Protein AF-A0A842IMQ7-F1 (afdb_monomer_lite)

pLDDT: mean 81.7, std 19.54, range [33.41, 97.62]

Sequence (83 aa):
MWTVRSSPTPEYQAAAPDEGDGNTYTVNVTSPLTGNFECTYLVSGVMIVGKNGLSMTVDFGDGSCDNEAILTYPNGMMETYEL

Secondary structure (DSSP, 8-state):
-------------------STT--EEEEEEEEEEE-TT-SSEEEEEEEEEETTEEEEEEEEES----EEEEE-TTS-EEEEE-

Structure (mmCIF, N/CA/C/O backbone):
data_AF-A0A842IMQ7-F1
#
_entry.id   AF-A0A842IMQ7-F1
#
loop_
_atom_site.group_PDB
_atom_site.id
_atom_site.type_symbol
_atom_site.label_atom_id
_atom_site.label_alt_id
_atom_site.label_comp_id
_atom_site.label_asym_id
_atom_site.label_entity_id
_atom_site.label_seq_id
_atom_site.pdbx_PDB_ins_code
_atom_site.Cartn_x
_atom_site.Cartn_y
_atom_site.Cartn_z
_atom_site.occupancy
_atom_site.B_iso_or_equiv
_atom_site.auth_seq_id
_atom_site.auth_comp_id
_atom_site.auth_asym_id
_atom_site.auth_atom_id
_atom_site.pdbx_PDB_model_num
ATOM 1 N N . MET A 1 1 ? -19.561 -42.690 -1.005 1.00 39.38 1 MET A N 1
ATOM 2 C CA . MET A 1 1 ? -19.921 -41.587 -1.917 1.00 39.38 1 MET A CA 1
ATOM 3 C C . MET A 1 1 ? -19.868 -40.309 -1.098 1.00 39.38 1 MET A C 1
ATOM 5 O O . MET A 1 1 ? -20.745 -40.108 -0.274 1.00 39.38 1 MET A O 1
ATOM 9 N N . TRP A 1 2 ? -18.774 -39.550 -1.191 1.00 33.41 2 TRP A N 1
ATOM 10 C CA . TRP A 1 2 ? -18.579 -38.323 -0.412 1.00 33.41 2 TRP A CA 1
ATOM 11 C C . TRP A 1 2 ? -18.929 -37.130 -1.293 1.00 33.41 2 TRP A C 1
ATOM 13 O O . TRP A 1 2 ? -18.334 -36.945 -2.352 1.00 33.41 2 TRP A O 1
ATOM 23 N N . THR A 1 3 ? -19.929 -36.361 -0.881 1.00 45.28 3 THR A N 1
ATOM 24 C CA . THR A 1 3 ? -20.361 -35.159 -1.591 1.00 45.28 3 THR A CA 1
ATOM 25 C C . THR A 1 3 ? -19.469 -34.003 -1.162 1.00 45.28 3 THR A C 1
ATOM 27 O O . THR A 1 3 ? -19.558 -33.539 -0.027 1.00 45.28 3 THR A O 1
ATOM 30 N N . VAL A 1 4 ? -18.616 -33.524 -2.065 1.00 42.41 4 VAL A N 1
ATOM 31 C CA . VAL A 1 4 ? -17.954 -32.227 -1.902 1.00 42.41 4 VAL A CA 1
ATOM 32 C C . VAL A 1 4 ? -19.011 -31.137 -2.050 1.00 42.41 4 VAL A C 1
ATOM 34 O O . VAL A 1 4 ? -19.529 -30.897 -3.139 1.00 42.41 4 VAL A O 1
ATOM 37 N N . ARG A 1 5 ? -19.379 -30.495 -0.938 1.00 47.28 5 ARG A N 1
ATOM 38 C CA . ARG A 1 5 ? -20.076 -29.209 -0.988 1.00 47.28 5 ARG A CA 1
ATOM 39 C C . ARG A 1 5 ? -19.013 -28.151 -1.235 1.00 47.28 5 ARG A C 1
ATOM 41 O O . ARG A 1 5 ? -18.212 -27.866 -0.352 1.00 47.28 5 ARG A O 1
ATOM 48 N N . SER A 1 6 ? -18.989 -27.606 -2.445 1.00 46.66 6 SER A N 1
ATOM 49 C CA . SER A 1 6 ? -18.311 -26.345 -2.715 1.00 46.66 6 SER A CA 1
ATOM 50 C C . SER A 1 6 ? -18.994 -25.276 -1.867 1.00 46.66 6 SER A C 1
ATOM 52 O O . SER A 1 6 ? -20.112 -24.868 -2.181 1.00 46.66 6 SER A O 1
ATOM 54 N N . SER A 1 7 ? -18.360 -24.875 -0.772 1.00 49.50 7 SER A N 1
ATOM 55 C CA . SER A 1 7 ? -18.691 -23.628 -0.094 1.00 49.50 7 SER A CA 1
ATOM 56 C C . SER A 1 7 ? -18.107 -22.502 -0.943 1.00 49.50 7 SER A C 1
ATOM 58 O O . SER A 1 7 ? -16.883 -22.420 -1.048 1.00 49.50 7 SER A O 1
ATOM 60 N N . PRO A 1 8 ? -18.917 -21.660 -1.604 1.00 67.88 8 PRO A N 1
ATOM 61 C CA . PRO A 1 8 ? -18.419 -20.37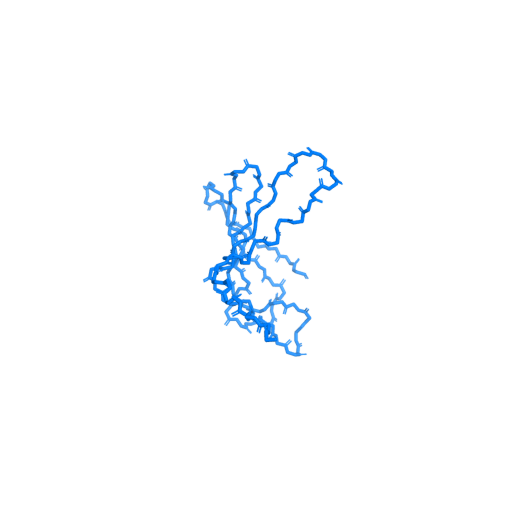2 -2.027 1.00 67.88 8 PRO A CA 1
ATOM 62 C C . PRO A 1 8 ? -18.401 -19.464 -0.799 1.00 67.88 8 PRO A C 1
ATOM 64 O O . PRO A 1 8 ? -19.245 -19.602 0.086 1.00 67.88 8 PRO A O 1
ATOM 67 N N . THR A 1 9 ? -17.503 -18.488 -0.833 1.00 53.31 9 THR A N 1
ATOM 68 C CA . THR A 1 9 ? -17.370 -17.346 0.084 1.00 53.31 9 THR A CA 1
ATOM 69 C C . THR A 1 9 ? -16.461 -17.588 1.293 1.00 53.31 9 THR A C 1
ATOM 71 O O . THR A 1 9 ? -16.340 -18.726 1.748 1.00 53.31 9 THR A O 1
ATOM 74 N N . PRO A 1 10 ? -15.917 -16.523 1.904 1.00 49.22 10 PRO A N 1
ATOM 75 C CA . PRO A 1 10 ? -15.571 -15.189 1.381 1.00 49.22 10 PRO A CA 1
ATOM 76 C C . PRO A 1 10 ? -14.183 -14.733 1.892 1.00 49.22 10 PRO A C 1
ATOM 78 O O . PRO A 1 10 ? -13.560 -15.413 2.692 1.00 49.22 10 PRO A O 1
ATOM 81 N N . GLU A 1 11 ? -13.730 -13.560 1.447 1.00 46.28 11 GLU A N 1
ATOM 82 C CA . GLU A 1 11 ? -12.805 -12.691 2.195 1.00 46.28 11 GLU A CA 1
ATOM 83 C C . GLU A 1 11 ? -11.433 -13.274 2.576 1.00 46.28 11 GLU A C 1
ATOM 85 O O . GLU A 1 11 ? -11.238 -13.965 3.573 1.00 46.28 11 GLU A O 1
ATOM 90 N N . TYR A 1 12 ? -10.419 -12.826 1.835 1.00 43.34 12 TYR A N 1
ATOM 91 C CA . TYR A 1 12 ? -9.077 -12.625 2.371 1.00 43.34 12 TYR A CA 1
ATOM 92 C C . TYR A 1 12 ? -9.148 -11.572 3.496 1.00 43.34 12 TYR A C 1
ATOM 94 O O . TYR A 1 12 ? -8.777 -10.420 3.325 1.00 43.34 12 TYR A O 1
ATOM 102 N N . GLN A 1 13 ? -9.715 -11.938 4.640 1.00 45.62 13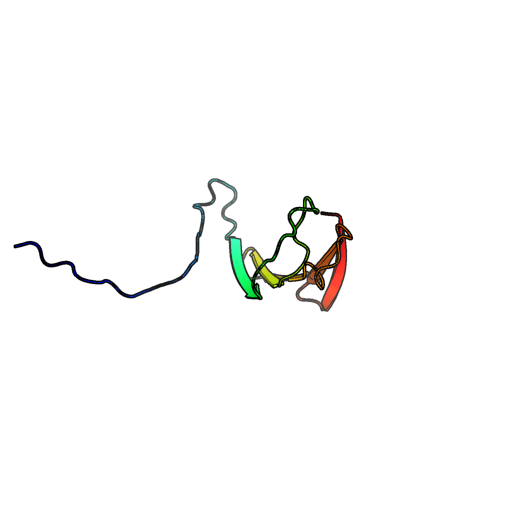 GLN A N 1
ATOM 103 C CA . GLN A 1 13 ? -9.567 -11.219 5.894 1.00 45.62 13 GLN A CA 1
ATOM 104 C C . GLN A 1 13 ? -8.848 -12.173 6.834 1.00 45.62 13 GLN A C 1
ATOM 106 O O . GLN A 1 13 ? -9.452 -12.886 7.633 1.00 45.62 13 GLN A O 1
ATOM 111 N N . ALA A 1 14 ? -7.522 -12.206 6.710 1.00 43.00 14 ALA A N 1
ATOM 112 C CA . ALA A 1 14 ? -6.681 -12.692 7.786 1.00 43.00 14 ALA A CA 1
ATOM 113 C C . ALA A 1 14 ? -6.769 -11.674 8.934 1.00 43.00 14 ALA A C 1
ATOM 115 O O . ALA A 1 14 ? -5.890 -10.838 9.106 1.00 43.00 14 ALA A O 1
ATOM 116 N N . ALA A 1 15 ? -7.862 -11.709 9.698 1.00 47.62 15 ALA A N 1
ATOM 117 C CA . ALA A 1 15 ? -7.855 -11.167 11.044 1.00 47.62 15 ALA A CA 1
ATOM 118 C C . ALA A 1 15 ? -7.016 -12.143 11.874 1.00 47.62 15 ALA A C 1
ATOM 120 O O . ALA A 1 15 ? -7.503 -13.191 12.307 1.00 47.62 15 ALA A O 1
ATOM 121 N N . ALA A 1 16 ? -5.720 -11.858 12.007 1.00 52.94 16 ALA A N 1
ATOM 122 C CA . ALA A 1 16 ? -4.920 -12.517 13.024 1.00 52.94 16 ALA A CA 1
ATOM 123 C C . ALA A 1 16 ? -5.595 -12.233 14.380 1.00 52.94 16 ALA A C 1
ATOM 125 O O . ALA A 1 16 ? -5.971 -11.087 14.625 1.00 52.94 16 ALA A O 1
ATOM 126 N N . PRO A 1 17 ? -5.826 -13.236 15.244 1.00 46.69 17 PRO A N 1
ATOM 127 C CA . PRO A 1 17 ? -6.272 -12.956 16.598 1.00 46.69 17 PRO A CA 1
ATOM 128 C C . PRO A 1 17 ? -5.147 -12.188 17.299 1.00 46.69 17 PRO A C 1
ATOM 130 O O . PRO A 1 17 ? -4.094 -12.752 17.588 1.00 46.69 17 PRO A O 1
ATOM 133 N N . ASP A 1 18 ? -5.351 -10.888 17.503 1.00 56.69 18 ASP A N 1
ATOM 134 C CA . ASP A 1 18 ? -4.416 -10.019 18.205 1.00 56.69 18 ASP A CA 1
ATOM 135 C C . ASP A 1 18 ? -4.308 -10.475 19.672 1.00 56.69 18 ASP A C 1
ATOM 137 O O . ASP A 1 18 ? -5.129 -10.127 20.524 1.00 56.69 18 ASP A O 1
ATOM 141 N N . GLU A 1 19 ? -3.287 -11.271 19.995 1.00 61.69 19 GLU A N 1
ATOM 142 C CA . GLU A 1 19 ? -2.823 -11.442 21.374 1.00 61.69 19 GLU A CA 1
ATOM 143 C C . GLU A 1 19 ? -2.111 -10.149 21.816 1.00 61.69 19 GLU A C 1
ATOM 145 O O . GLU A 1 19 ? -0.888 -10.083 21.888 1.00 61.69 19 GLU A O 1
ATOM 150 N N . GLY A 1 20 ? -2.872 -9.075 22.057 1.00 58.94 20 GLY A N 1
ATOM 151 C CA . GLY A 1 20 ? -2.315 -7.804 22.527 1.00 58.94 20 GLY A CA 1
ATOM 152 C C . GLY A 1 20 ? -3.261 -6.608 22.405 1.00 58.94 20 GLY A C 1
ATOM 153 O O . GLY A 1 20 ? -3.771 -6.290 21.337 1.00 58.94 20 GLY A O 1
ATOM 154 N N . ASP A 1 21 ? -3.468 -5.909 23.520 1.00 64.62 21 ASP A N 1
ATOM 155 C CA . ASP A 1 21 ? -4.021 -4.548 23.646 1.00 64.62 21 ASP A CA 1
ATOM 156 C C . ASP A 1 21 ? -5.471 -4.263 23.201 1.00 64.62 21 ASP A C 1
ATOM 158 O O . ASP A 1 21 ? -5.945 -3.144 23.396 1.00 64.62 21 ASP A O 1
ATOM 162 N N . GLY A 1 22 ? -6.215 -5.232 22.655 1.00 73.06 22 GLY A N 1
ATOM 163 C CA . GLY A 1 22 ? -7.621 -5.033 22.257 1.00 73.06 22 GLY A CA 1
ATOM 164 C C . GLY A 1 22 ? -7.803 -4.104 21.051 1.00 73.06 22 GLY A C 1
ATOM 165 O O . GLY A 1 22 ? -8.905 -3.612 20.805 1.00 73.06 22 GLY A O 1
ATOM 166 N N . ASN A 1 23 ? -6.725 -3.858 20.305 1.00 78.56 23 ASN A N 1
ATOM 167 C CA . ASN A 1 23 ? -6.784 -3.135 19.045 1.00 78.56 23 ASN A CA 1
ATOM 168 C C . ASN A 1 23 ? -7.254 -4.079 17.936 1.00 78.56 23 ASN A C 1
ATOM 170 O O . ASN A 1 23 ? -6.850 -5.233 17.909 1.00 78.56 23 ASN A O 1
ATOM 174 N N . THR A 1 24 ? -8.079 -3.589 17.014 1.00 80.94 24 THR A N 1
ATOM 175 C CA . THR A 1 24 ? -8.464 -4.341 15.812 1.00 80.94 24 THR A CA 1
ATOM 176 C C . THR A 1 24 ? -7.719 -3.789 14.614 1.00 80.94 24 THR A C 1
ATOM 178 O O . THR A 1 24 ? -7.853 -2.598 14.304 1.00 80.94 24 THR A O 1
ATOM 181 N N . TYR A 1 25 ? -6.983 -4.659 13.926 1.00 86.00 25 TYR A N 1
ATOM 182 C CA . TYR A 1 25 ? -6.312 -4.333 12.675 1.00 86.00 25 TYR A CA 1
ATOM 183 C C . TYR A 1 25 ? -7.056 -4.928 11.478 1.00 86.00 25 TYR A C 1
ATOM 185 O O . TYR A 1 25 ? -7.555 -6.049 11.522 1.00 86.00 25 TYR A O 1
ATOM 193 N N . THR A 1 26 ? -7.140 -4.163 10.392 1.00 88.88 26 THR A N 1
ATOM 194 C CA . THR A 1 26 ? -7.691 -4.626 9.111 1.00 88.88 26 THR A CA 1
ATOM 195 C C . THR A 1 26 ? -6.727 -4.267 7.995 1.00 88.88 26 THR A C 1
ATOM 197 O O . THR A 1 26 ? -6.091 -3.216 8.035 1.00 88.88 26 THR A O 1
ATOM 200 N N . VAL A 1 27 ? -6.607 -5.137 6.999 1.00 91.50 27 VAL A N 1
ATOM 201 C CA . VAL A 1 27 ? -5.800 -4.884 5.804 1.00 91.50 27 VAL A CA 1
ATOM 202 C C . VAL A 1 27 ? -6.654 -5.213 4.594 1.00 91.50 27 VAL A C 1
ATOM 204 O O . VAL A 1 27 ? -7.162 -6.326 4.478 1.00 91.50 27 VAL A O 1
ATOM 207 N N . ASN A 1 28 ? -6.816 -4.246 3.698 1.00 92.69 28 ASN A N 1
ATOM 208 C CA . ASN A 1 28 ? -7.550 -4.411 2.452 1.00 92.69 28 ASN A CA 1
ATOM 209 C C . ASN A 1 28 ? -6.670 -4.000 1.270 1.00 92.69 28 ASN A C 1
ATOM 211 O O . ASN A 1 28 ? -6.299 -2.837 1.149 1.00 92.69 28 ASN A O 1
ATOM 215 N N . VAL A 1 29 ? -6.344 -4.945 0.393 1.00 93.88 29 VAL A N 1
ATOM 216 C CA . VAL A 1 29 ? -5.519 -4.692 -0.794 1.00 93.88 29 VAL A CA 1
ATOM 217 C C . VAL A 1 29 ? -6.429 -4.236 -1.932 1.00 93.88 29 VAL A C 1
ATOM 219 O O . VAL A 1 29 ? -7.242 -5.014 -2.426 1.00 93.88 29 VAL A O 1
ATOM 222 N N . THR A 1 30 ? -6.312 -2.972 -2.340 1.00 95.31 30 THR A N 1
ATOM 223 C CA . THR A 1 30 ? -7.143 -2.379 -3.402 1.00 95.31 30 THR A CA 1
ATOM 224 C C . THR A 1 30 ? -6.499 -2.505 -4.779 1.00 95.31 30 THR A C 1
ATOM 226 O O . THR A 1 30 ? -7.216 -2.652 -5.769 1.00 95.31 30 THR A O 1
ATOM 229 N N . SER A 1 31 ? -5.166 -2.520 -4.829 1.00 93.56 31 SER A N 1
ATOM 230 C CA . SER A 1 31 ? -4.374 -2.783 -6.033 1.00 93.56 31 SER A CA 1
ATOM 231 C C . SER A 1 31 ? -3.335 -3.867 -5.742 1.00 93.56 31 SER A C 1
ATOM 233 O O . SER A 1 31 ? -2.733 -3.827 -4.667 1.00 93.56 31 SER A O 1
ATOM 235 N N . PRO A 1 32 ? -3.093 -4.819 -6.667 1.00 94.81 32 PRO A N 1
ATOM 236 C CA . PRO A 1 32 ? -2.138 -5.903 -6.452 1.00 94.81 32 PRO A CA 1
ATOM 237 C C . PRO A 1 32 ? -0.770 -5.391 -6.004 1.00 94.81 32 PRO A C 1
ATOM 239 O O . PRO A 1 32 ? -0.191 -4.518 -6.648 1.00 94.81 32 PRO A O 1
ATOM 242 N N . LEU A 1 33 ? -0.261 -5.960 -4.913 1.00 94.19 33 LEU A N 1
ATOM 243 C CA . LEU A 1 33 ? 1.085 -5.680 -4.430 1.00 94.19 33 LEU A CA 1
ATOM 244 C C . LEU A 1 33 ? 2.088 -6.424 -5.310 1.00 94.19 33 LEU A C 1
ATOM 246 O O . LEU A 1 33 ? 2.006 -7.647 -5.444 1.00 94.19 33 LEU A O 1
ATOM 250 N N . THR A 1 34 ? 3.020 -5.689 -5.907 1.00 93.81 34 THR A N 1
ATOM 251 C CA . THR A 1 34 ? 4.025 -6.240 -6.817 1.00 93.81 34 THR A CA 1
ATOM 252 C C . THR A 1 34 ? 5.414 -6.013 -6.242 1.00 93.81 34 THR A C 1
ATOM 254 O O . THR A 1 34 ? 5.769 -4.903 -5.852 1.00 93.81 34 THR A O 1
ATOM 257 N N . GLY A 1 35 ? 6.208 -7.080 -6.199 1.00 92.56 35 GLY A N 1
ATOM 258 C CA . GLY A 1 35 ? 7.643 -7.021 -5.938 1.00 92.56 35 GLY A CA 1
ATOM 259 C C . GLY A 1 35 ? 8.433 -7.307 -7.212 1.00 92.56 35 GLY A C 1
ATOM 260 O O . GLY A 1 35 ? 7.939 -7.975 -8.123 1.00 92.56 35 GLY A O 1
ATOM 261 N N . ASN A 1 36 ? 9.671 -6.826 -7.259 1.00 89.50 36 ASN A N 1
ATOM 262 C CA . ASN A 1 36 ? 10.641 -7.162 -8.299 1.00 89.50 36 ASN A CA 1
ATOM 263 C C . ASN A 1 36 ? 11.714 -8.087 -7.696 1.00 89.50 36 ASN A C 1
ATOM 265 O O . ASN A 1 36 ? 12.137 -7.867 -6.571 1.00 89.50 36 ASN A O 1
ATOM 269 N N . PHE A 1 37 ? 12.188 -9.099 -8.428 1.00 89.88 37 PHE A N 1
ATOM 270 C CA . PHE A 1 37 ? 13.283 -9.973 -7.976 1.00 89.88 37 PHE A CA 1
ATOM 271 C C . PHE A 1 37 ? 14.602 -9.227 -7.730 1.00 89.88 37 PHE A C 1
ATOM 273 O O . PHE A 1 37 ? 15.450 -9.716 -6.988 1.00 89.88 37 PHE A O 1
ATOM 280 N N . GLU A 1 38 ? 14.777 -8.065 -8.355 1.00 91.38 38 GLU A N 1
ATOM 281 C CA . GLU A 1 38 ? 15.947 -7.202 -8.176 1.00 91.38 38 GLU A CA 1
ATOM 282 C C . GLU A 1 38 ? 15.799 -6.226 -6.991 1.00 91.38 38 GLU A C 1
ATOM 284 O O . GLU A 1 38 ? 16.769 -5.558 -6.640 1.00 91.38 38 GLU A O 1
ATOM 289 N N . CYS A 1 39 ? 14.621 -6.164 -6.352 1.00 90.56 39 CYS A N 1
ATOM 290 C CA . CYS A 1 39 ? 14.319 -5.264 -5.235 1.00 90.56 39 CYS A CA 1
ATOM 291 C C . CYS A 1 39 ? 13.905 -6.042 -3.986 1.00 90.56 39 CYS A C 1
ATOM 293 O O . CYS A 1 39 ? 13.118 -6.983 -4.039 1.00 90.56 39 CYS A O 1
ATOM 295 N N . THR A 1 40 ? 14.401 -5.617 -2.828 1.00 92.06 40 THR A N 1
ATOM 296 C CA . THR A 1 40 ? 14.083 -6.260 -1.541 1.00 92.06 40 THR A CA 1
ATOM 297 C C . THR A 1 40 ? 12.667 -5.930 -1.048 1.00 92.06 40 THR A C 1
ATOM 299 O O . THR A 1 40 ? 12.115 -6.657 -0.225 1.00 92.06 40 THR A O 1
ATOM 302 N N . TYR A 1 41 ? 12.079 -4.846 -1.551 1.00 91.75 41 TYR A N 1
ATOM 303 C CA . TYR A 1 41 ? 10.796 -4.287 -1.128 1.00 91.75 41 TYR A CA 1
ATOM 304 C C . TYR A 1 41 ? 9.741 -4.350 -2.241 1.00 91.75 41 TYR A C 1
ATOM 306 O O . TYR A 1 41 ? 10.029 -4.651 -3.404 1.00 91.75 41 TYR A O 1
ATOM 314 N N . LEU A 1 42 ? 8.489 -4.091 -1.856 1.00 92.56 42 LEU A N 1
ATOM 315 C CA . LEU A 1 42 ? 7.388 -3.907 -2.797 1.00 92.56 42 LEU A CA 1
ATOM 316 C C . LEU A 1 42 ? 7.617 -2.621 -3.591 1.00 92.56 42 LEU A C 1
ATOM 318 O O . LEU A 1 42 ? 7.998 -1.612 -3.012 1.00 92.56 42 LEU A O 1
ATOM 322 N N . VAL A 1 43 ? 7.385 -2.687 -4.898 1.00 95.19 43 VAL A N 1
ATOM 323 C CA . VAL A 1 43 ? 7.641 -1.579 -5.833 1.00 95.19 43 VAL A CA 1
ATOM 324 C C . VAL A 1 43 ? 6.356 -0.942 -6.353 1.00 95.19 43 VAL A C 1
ATOM 326 O O . VAL A 1 43 ? 6.397 0.113 -6.973 1.00 95.19 43 VAL A O 1
ATOM 329 N N . SER A 1 44 ? 5.209 -1.611 -6.188 1.00 95.19 44 SER A N 1
ATOM 330 C CA . SER A 1 44 ? 3.909 -1.043 -6.541 1.00 95.19 44 SER A CA 1
ATOM 331 C C . SER A 1 44 ? 2.744 -1.751 -5.862 1.00 95.19 44 SER A C 1
ATOM 333 O O . SER A 1 44 ? 2.860 -2.875 -5.360 1.00 95.19 44 SER A O 1
ATOM 335 N N . GLY A 1 45 ? 1.596 -1.079 -5.878 1.00 95.81 45 GLY A N 1
ATOM 336 C CA . GLY A 1 45 ? 0.345 -1.562 -5.308 1.00 95.81 45 GLY A CA 1
ATOM 337 C C . GLY A 1 45 ? -0.162 -0.648 -4.202 1.00 95.81 45 GLY A C 1
ATOM 338 O O . GLY A 1 45 ? 0.542 0.236 -3.725 1.00 95.81 45 GLY A O 1
ATOM 339 N N . VAL A 1 46 ? -1.414 -0.859 -3.804 1.00 96.50 46 VAL A N 1
ATOM 340 C CA . VAL A 1 46 ? -2.091 -0.010 -2.822 1.00 96.50 46 VAL A CA 1
ATOM 341 C C . VAL A 1 46 ? -2.841 -0.895 -1.846 1.00 96.50 46 VAL A C 1
ATOM 343 O O . VAL A 1 46 ? -3.590 -1.795 -2.241 1.00 96.50 46 VAL A O 1
ATOM 346 N N . MET A 1 47 ? -2.654 -0.623 -0.560 1.00 95.38 47 MET A N 1
ATOM 347 C CA . MET A 1 47 ? -3.425 -1.245 0.506 1.00 95.38 47 MET A CA 1
ATOM 348 C C . MET A 1 47 ? -3.974 -0.202 1.469 1.00 95.38 47 MET A C 1
ATOM 350 O O . MET A 1 47 ? -3.405 0.866 1.670 1.00 95.38 47 MET A O 1
ATOM 354 N N . ILE A 1 48 ? -5.093 -0.536 2.093 1.00 95.31 48 ILE A N 1
ATOM 355 C CA . ILE A 1 48 ? -5.713 0.238 3.154 1.00 95.31 48 ILE A CA 1
ATOM 356 C C . ILE A 1 48 ? -5.489 -0.524 4.452 1.00 95.31 48 ILE A C 1
ATOM 358 O O . ILE A 1 48 ? -5.905 -1.677 4.578 1.00 95.31 48 ILE A O 1
ATOM 362 N N . VAL A 1 49 ? -4.845 0.127 5.414 1.00 92.75 49 VAL A N 1
ATOM 363 C CA . VAL A 1 49 ? -4.598 -0.415 6.749 1.00 92.75 49 VAL A CA 1
ATOM 364 C C . VAL A 1 49 ? -5.512 0.292 7.732 1.00 92.75 49 VAL A C 1
ATOM 366 O O . VAL A 1 49 ? -5.463 1.513 7.879 1.00 92.75 49 VAL A O 1
ATOM 369 N N . GLY A 1 50 ? -6.363 -0.476 8.401 1.00 90.31 50 GLY A N 1
ATOM 370 C CA . GLY A 1 50 ? -7.248 0.010 9.443 1.00 90.31 50 GLY A CA 1
ATOM 371 C C . GLY A 1 50 ? -6.759 -0.354 10.838 1.00 90.31 50 GLY A C 1
ATOM 372 O O . GLY A 1 50 ? -6.327 -1.480 11.065 1.00 90.31 50 GLY A O 1
ATOM 373 N N . LYS A 1 51 ? -6.887 0.579 11.782 1.00 87.31 51 LYS A N 1
ATOM 374 C CA . LYS A 1 51 ? -6.681 0.383 13.219 1.00 87.31 51 LYS A CA 1
ATOM 375 C C . LYS A 1 51 ? -7.843 1.013 13.982 1.00 87.31 51 LYS A C 1
ATOM 377 O O . LYS A 1 51 ? -8.067 2.217 13.878 1.00 87.31 51 LYS A O 1
ATOM 382 N N . ASN A 1 52 ? -8.580 0.217 14.757 1.00 87.38 52 ASN A N 1
ATOM 383 C CA . ASN A 1 52 ? -9.697 0.678 15.601 1.00 87.38 52 ASN A CA 1
ATOM 384 C C . ASN A 1 52 ? -10.739 1.540 14.855 1.00 87.38 52 ASN A C 1
ATOM 386 O O . ASN A 1 52 ? -11.243 2.526 15.390 1.00 87.38 52 ASN A O 1
ATOM 390 N N . GLY A 1 53 ? -11.037 1.192 13.599 1.00 84.00 53 GLY A N 1
ATOM 391 C CA . GLY A 1 53 ? -12.002 1.908 12.754 1.00 84.00 53 GLY A CA 1
ATOM 392 C C . GLY A 1 53 ? -11.455 3.133 12.009 1.00 84.00 53 GLY A C 1
ATOM 393 O O . GLY A 1 53 ? -12.179 3.709 11.203 1.00 84.00 53 GLY A O 1
ATOM 394 N N . LEU A 1 54 ? -10.194 3.519 12.222 1.00 88.62 54 LEU A N 1
ATOM 395 C CA . LEU A 1 54 ? -9.493 4.508 11.395 1.00 88.62 54 LEU A CA 1
ATOM 396 C C . LEU A 1 54 ? -8.702 3.798 10.304 1.00 88.62 54 LEU A C 1
ATOM 398 O O . LEU A 1 54 ? -8.070 2.792 10.597 1.00 88.62 54 LEU A O 1
ATOM 402 N N . SER A 1 55 ? -8.688 4.328 9.082 1.00 92.81 55 SER A N 1
ATOM 403 C CA . SER A 1 55 ? -7.985 3.726 7.943 1.00 92.81 55 SER A CA 1
ATOM 404 C C . SER A 1 55 ? -6.986 4.684 7.302 1.00 92.81 55 SER A C 1
ATOM 406 O O . SER A 1 55 ? -7.344 5.814 6.982 1.00 92.81 55 SER A O 1
ATOM 408 N N . MET A 1 56 ? -5.767 4.217 7.056 1.00 95.44 56 MET A N 1
ATOM 409 C CA . MET A 1 56 ? -4.769 4.899 6.231 1.00 95.44 56 MET A CA 1
ATOM 410 C C . MET A 1 56 ? -4.540 4.130 4.932 1.00 95.44 56 MET A C 1
ATOM 412 O O . MET A 1 56 ? -4.763 2.921 4.878 1.00 95.44 56 MET A O 1
ATOM 416 N N . THR A 1 57 ? -4.090 4.828 3.897 1.00 97.06 57 THR A N 1
ATOM 417 C CA . THR A 1 57 ? -3.679 4.204 2.633 1.00 97.06 57 THR A CA 1
ATOM 418 C C . THR A 1 57 ? -2.163 4.124 2.582 1.00 97.06 57 THR A C 1
ATOM 420 O O . THR A 1 57 ? -1.494 5.073 2.982 1.00 97.06 57 THR A O 1
ATOM 423 N N . VAL A 1 58 ? -1.643 3.007 2.092 1.00 96.94 58 VAL A N 1
ATOM 424 C CA . VAL A 1 58 ? -0.226 2.789 1.808 1.00 96.94 58 VAL A CA 1
ATOM 425 C C . VAL A 1 58 ? -0.099 2.542 0.312 1.00 96.94 58 VAL A C 1
ATOM 427 O O . VAL A 1 58 ? -0.680 1.580 -0.198 1.00 96.94 58 VAL A O 1
ATOM 430 N N . ASP A 1 59 ? 0.613 3.428 -0.374 1.00 97.12 59 ASP A N 1
ATOM 431 C CA . ASP A 1 59 ? 0.947 3.324 -1.794 1.00 97.12 59 ASP A CA 1
ATOM 432 C C . ASP A 1 59 ? 2.435 2.981 -1.930 1.00 97.12 59 ASP A C 1
ATOM 434 O O . ASP A 1 59 ? 3.281 3.696 -1.397 1.00 97.12 59 ASP A O 1
ATOM 438 N N . PHE A 1 60 ? 2.742 1.868 -2.595 1.00 95.69 60 PHE A N 1
ATOM 439 C CA . PHE A 1 60 ? 4.105 1.357 -2.771 1.00 95.69 60 PHE A CA 1
ATOM 440 C C . PHE A 1 60 ? 4.798 1.887 -4.032 1.00 95.69 60 PHE A C 1
ATOM 442 O O . PHE A 1 60 ? 5.887 1.426 -4.350 1.00 95.69 60 PHE A O 1
ATOM 449 N N . GLY A 1 61 ? 4.167 2.800 -4.774 1.00 94.00 61 GLY A N 1
ATOM 450 C CA . GLY A 1 61 ? 4.762 3.424 -5.949 1.00 94.00 61 GLY A CA 1
ATOM 451 C C . GLY A 1 61 ? 4.349 2.785 -7.275 1.00 94.00 61 GLY A C 1
ATOM 452 O O . GLY A 1 61 ? 3.328 2.097 -7.398 1.00 94.00 61 GLY A O 1
ATOM 453 N N . ASP A 1 62 ? 5.132 3.068 -8.314 1.00 92.75 62 ASP A N 1
ATOM 454 C CA . ASP A 1 62 ? 4.780 2.817 -9.716 1.00 92.75 62 ASP A CA 1
ATOM 455 C C . ASP A 1 62 ? 5.529 1.641 -10.368 1.00 92.75 62 ASP A C 1
ATOM 457 O O . ASP A 1 62 ? 5.307 1.329 -11.541 1.00 92.75 62 ASP A O 1
ATOM 461 N N . GLY A 1 63 ? 6.379 0.952 -9.609 1.00 91.44 63 GLY A N 1
ATOM 462 C CA . GLY A 1 63 ? 7.267 -0.111 -10.076 1.00 91.44 63 GLY A CA 1
ATOM 463 C C . GLY A 1 63 ? 8.750 0.246 -9.969 1.00 91.44 63 GLY A C 1
ATOM 464 O O . GLY A 1 63 ? 9.594 -0.616 -10.230 1.00 91.44 63 GLY A O 1
ATOM 465 N N . SER A 1 64 ? 9.068 1.484 -9.590 1.00 93.44 64 SER A N 1
ATOM 466 C CA . SER A 1 64 ? 10.432 1.936 -9.324 1.00 93.44 64 SER A CA 1
ATOM 467 C C . SER A 1 64 ? 11.028 1.269 -8.078 1.00 93.44 64 SER A C 1
ATOM 469 O O . SER A 1 64 ? 10.341 0.945 -7.115 1.00 93.44 64 SER A O 1
ATOM 471 N N . CYS A 1 65 ? 12.337 1.023 -8.117 1.00 92.94 65 CYS A N 1
ATOM 472 C CA . CYS A 1 65 ? 13.085 0.470 -6.991 1.00 92.94 65 CYS A CA 1
ATOM 473 C C . CYS A 1 65 ? 13.665 1.622 -6.159 1.00 92.94 65 CYS A C 1
ATOM 475 O O . CYS A 1 65 ? 14.836 1.966 -6.327 1.00 92.94 65 CYS A O 1
ATOM 477 N N . ASP A 1 66 ? 12.834 2.269 -5.341 1.00 91.94 66 ASP A N 1
ATOM 478 C CA . ASP A 1 66 ? 13.185 3.493 -4.603 1.00 91.94 66 ASP A CA 1
ATOM 479 C C . ASP A 1 66 ? 13.005 3.400 -3.081 1.00 91.94 66 ASP A C 1
ATOM 481 O O . ASP A 1 66 ? 13.190 4.390 -2.390 1.00 91.94 66 ASP A O 1
ATOM 485 N N . ASN A 1 67 ? 12.702 2.210 -2.553 1.00 93.44 67 ASN A N 1
ATOM 486 C CA . ASN A 1 67 ? 12.496 1.913 -1.132 1.00 93.44 67 ASN A CA 1
ATOM 487 C C . ASN A 1 67 ? 11.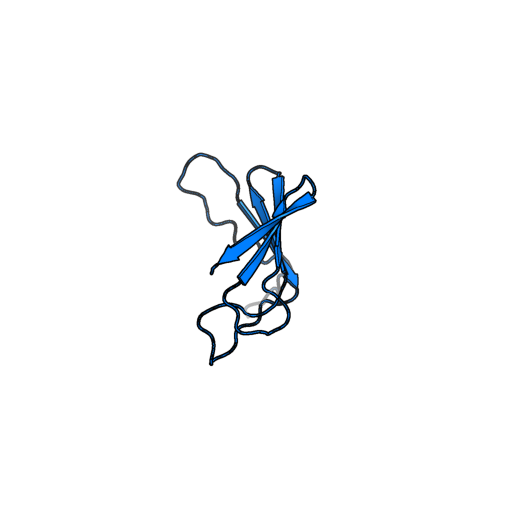516 2.858 -0.433 1.00 93.44 67 ASN A C 1
ATOM 489 O O . ASN A 1 67 ? 11.603 3.013 0.782 1.00 93.44 67 ASN A O 1
ATOM 493 N N . GLU A 1 68 ? 10.587 3.462 -1.167 1.00 94.56 68 GLU A N 1
ATOM 494 C CA . GLU A 1 68 ? 9.657 4.449 -0.642 1.00 94.56 68 GLU A CA 1
ATOM 495 C C . GLU A 1 68 ? 8.218 3.925 -0.682 1.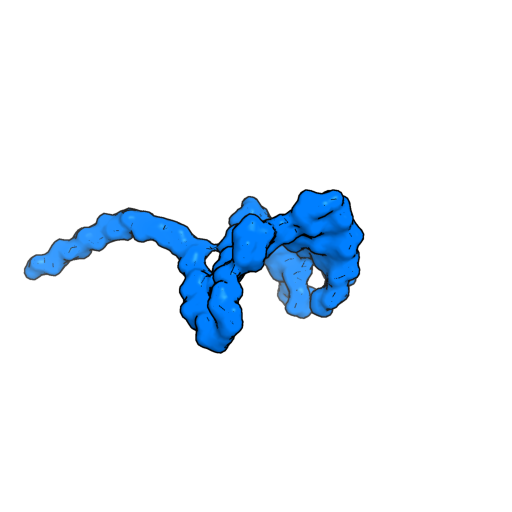00 94.56 68 GLU A C 1
ATOM 497 O O . GLU A 1 68 ? 7.785 3.234 -1.602 1.00 94.56 68 GLU A O 1
ATOM 502 N N . ALA A 1 69 ? 7.444 4.274 0.341 1.00 95.88 69 ALA A N 1
ATOM 503 C CA . ALA A 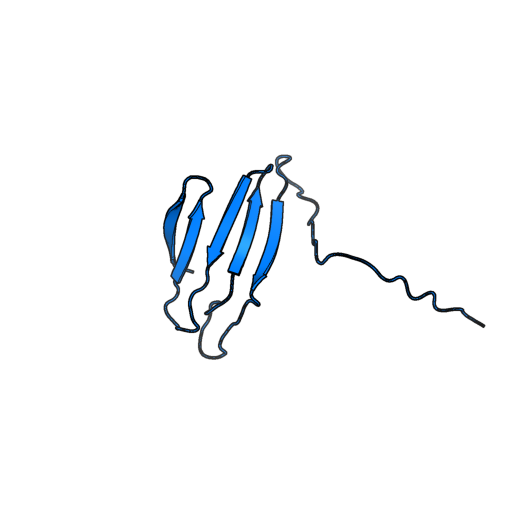1 69 ? 5.998 4.131 0.345 1.00 95.88 69 ALA A CA 1
ATOM 504 C C . ALA A 1 69 ? 5.350 5.431 0.812 1.00 95.88 69 ALA A C 1
ATOM 506 O O . ALA A 1 69 ? 5.828 6.094 1.732 1.00 95.88 69 ALA A O 1
ATOM 507 N N . ILE A 1 70 ? 4.225 5.785 0.205 1.00 97.38 70 ILE A N 1
ATOM 508 C CA . ILE A 1 70 ? 3.468 6.981 0.550 1.00 97.38 70 ILE A CA 1
ATOM 509 C C . ILE A 1 70 ? 2.307 6.583 1.456 1.00 97.38 70 ILE A C 1
ATOM 511 O O . ILE A 1 70 ? 1.369 5.888 1.054 1.00 97.38 70 ILE A O 1
ATOM 515 N N . LEU A 1 71 ? 2.351 7.064 2.694 1.00 97.00 71 LEU A N 1
ATOM 516 C CA . LEU A 1 71 ? 1.289 6.917 3.676 1.00 97.00 71 LEU A CA 1
ATOM 517 C C . LEU A 1 71 ? 0.333 8.096 3.565 1.00 97.00 71 LEU A C 1
ATOM 519 O O . LEU A 1 71 ? 0.739 9.244 3.714 1.00 97.00 71 LEU A O 1
ATOM 523 N N . THR A 1 72 ? -0.950 7.823 3.341 1.00 97.62 72 THR A N 1
ATOM 524 C CA . THR A 1 72 ? -2.007 8.840 3.356 1.00 97.62 72 THR A CA 1
ATOM 525 C C . THR A 1 72 ? -2.916 8.630 4.560 1.00 97.62 72 THR A C 1
ATOM 527 O O . THR A 1 72 ? -3.631 7.627 4.658 1.00 97.62 72 THR A O 1
ATOM 530 N N . TYR A 1 73 ? -2.902 9.595 5.474 1.00 95.12 73 TYR A N 1
ATOM 531 C CA . TYR A 1 73 ? -3.693 9.587 6.702 1.00 95.12 73 TYR A CA 1
ATOM 532 C C . TYR A 1 73 ? -5.140 10.058 6.458 1.00 95.12 73 TYR A C 1
ATOM 534 O O . TYR A 1 73 ? -5.399 10.796 5.504 1.00 95.12 73 TYR A O 1
ATOM 542 N N . PRO A 1 74 ? -6.101 9.728 7.349 1.00 93.75 74 PRO A N 1
ATOM 543 C CA . PRO A 1 74 ? -7.498 10.164 7.220 1.00 93.75 74 PRO A CA 1
ATOM 544 C C . PRO A 1 74 ? -7.699 11.681 7.094 1.00 93.75 74 PRO A C 1
ATOM 546 O O . PRO A 1 74 ? -8.703 12.134 6.553 1.00 93.75 74 PRO A O 1
ATOM 549 N N . ASN A 1 75 ? -6.764 12.475 7.619 1.00 93.94 75 ASN A N 1
ATOM 550 C CA . ASN A 1 75 ? -6.794 13.935 7.547 1.00 93.94 75 ASN A CA 1
ATOM 551 C C . ASN A 1 75 ? -6.184 14.496 6.246 1.00 93.94 75 ASN A C 1
ATOM 553 O O . ASN A 1 75 ? -6.053 15.711 6.1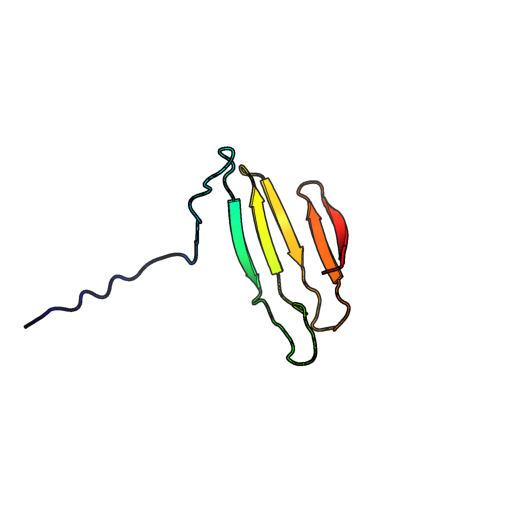21 1.00 93.94 75 ASN A O 1
ATOM 557 N N . GLY A 1 76 ? -5.789 13.631 5.309 1.00 94.31 76 GLY A N 1
ATOM 558 C CA . GLY A 1 76 ? -5.161 13.998 4.042 1.00 94.31 76 GLY A CA 1
ATOM 559 C C . GLY A 1 76 ? -3.672 14.325 4.141 1.00 94.31 76 GLY A C 1
ATOM 560 O O . GLY A 1 76 ? -3.084 14.700 3.131 1.00 94.31 76 GLY A O 1
ATOM 561 N N . MET A 1 77 ? -3.044 14.197 5.318 1.00 96.44 77 MET A N 1
ATOM 562 C CA . MET A 1 77 ? -1.587 14.302 5.406 1.00 96.44 77 MET A CA 1
ATOM 563 C C . MET A 1 77 ? -0.942 13.127 4.680 1.00 96.44 77 MET A C 1
ATOM 565 O O . MET A 1 77 ? -1.422 11.995 4.777 1.00 96.44 77 MET A O 1
ATOM 569 N N . MET A 1 78 ? 0.149 13.421 3.982 1.00 96.94 78 MET A N 1
ATOM 570 C CA . MET A 1 78 ? 0.945 12.441 3.261 1.00 96.94 78 MET A CA 1
ATOM 571 C C . MET A 1 78 ? 2.347 12.409 3.857 1.00 96.94 78 MET A C 1
ATOM 573 O O . MET A 1 78 ? 2.919 13.462 4.142 1.00 96.94 78 MET A O 1
ATOM 577 N N . GLU A 1 79 ? 2.876 11.212 4.055 1.00 96.88 79 GLU A N 1
ATOM 578 C CA . GLU A 1 79 ? 4.213 10.981 4.592 1.00 96.88 79 GLU A CA 1
ATOM 579 C C . GLU A 1 79 ? 4.912 9.921 3.748 1.00 96.88 79 GLU A C 1
ATOM 581 O O . GLU A 1 79 ? 4.338 8.869 3.475 1.00 96.88 79 GLU A O 1
ATOM 586 N N . THR A 1 80 ? 6.141 10.209 3.329 1.00 96.75 80 THR A N 1
ATOM 587 C CA . THR A 1 80 ? 7.000 9.217 2.683 1.00 96.75 80 THR A CA 1
ATOM 588 C C . THR A 1 80 ? 7.697 8.404 3.764 1.00 96.75 80 THR A C 1
ATOM 590 O O . THR A 1 80 ? 8.302 8.966 4.677 1.00 96.75 80 THR A O 1
ATOM 593 N N . TYR A 1 81 ? 7.601 7.086 3.654 1.00 94.88 81 TYR A N 1
ATOM 594 C CA . TYR A 1 81 ? 8.227 6.126 4.545 1.00 94.88 81 TYR A CA 1
ATOM 595 C C . TYR A 1 81 ? 9.246 5.289 3.774 1.00 94.88 81 TYR A C 1
ATOM 597 O O . TYR A 1 81 ? 8.926 4.777 2.704 1.00 94.88 81 TYR A O 1
ATOM 605 N N . GLU A 1 82 ? 10.448 5.133 4.329 1.00 94.00 82 GLU A N 1
ATOM 606 C CA . GLU A 1 82 ? 11.476 4.256 3.763 1.00 94.00 82 GLU A CA 1
ATOM 607 C C . GLU A 1 82 ? 11.277 2.810 4.258 1.00 94.00 82 GLU A C 1
ATOM 609 O O . GLU A 1 82 ? 11.203 2.576 5.467 1.00 94.00 82 GLU A O 1
ATOM 614 N N . LEU A 1 83 ? 11.155 1.866 3.318 1.00 87.62 83 LEU A N 1
ATOM 615 C CA . LEU A 1 83 ? 10.826 0.445 3.524 1.00 87.62 83 LEU A CA 1
ATOM 616 C C . LEU A 1 83 ? 11.997 -0.420 4.015 1.00 87.62 83 LEU A C 1
ATOM 618 O O . LEU A 1 83 ? 13.150 -0.201 3.578 1.00 87.62 83 LEU A O 1
#

Foldseek 3Di:
DDDDDPDDDDDPWPFPPPPDDPKGKTKAWPFDFDDDPVAPDTQFGKMWIDINRFIWIWTNHDRDRDQWIWIQGPVRDIDIDRD

Radius of gyration: 16.86 Å; chains: 1; bounding box: 36×56×34 Å